Protein AF-A0A2H0DPY9-F1 (afdb_monomer_lite)

Structure (mmCIF, N/CA/C/O backbone):
data_AF-A0A2H0DPY9-F1
#
_entry.id   AF-A0A2H0DPY9-F1
#
loop_
_atom_site.group_PDB
_atom_site.id
_atom_site.type_symbol
_atom_site.label_atom_id
_atom_site.label_alt_id
_atom_site.label_comp_id
_atom_site.label_asym_id
_atom_site.label_entity_id
_atom_site.label_seq_id
_atom_site.pdbx_PDB_ins_code
_atom_site.Cartn_x
_atom_site.Cartn_y
_atom_site.Cartn_z
_atom_site.occupancy
_atom_site.B_iso_or_equiv
_atom_site.auth_seq_id
_atom_site.auth_comp_id
_atom_site.auth_asym_id
_atom_site.auth_atom_id
_atom_site.pdbx_PDB_model_num
ATOM 1 N N . MET A 1 1 ? -14.832 14.430 -6.995 1.00 46.06 1 MET A N 1
ATOM 2 C CA . MET A 1 1 ? -14.095 15.710 -7.062 1.00 46.06 1 MET A CA 1
ATOM 3 C C . MET A 1 1 ? -12.620 15.367 -6.954 1.00 46.06 1 MET A C 1
ATOM 5 O O . MET A 1 1 ? -12.242 14.796 -5.943 1.00 46.06 1 MET A O 1
ATOM 9 N N . ILE A 1 2 ? -11.839 15.572 -8.017 1.00 54.56 2 ILE A N 1
ATOM 10 C CA . ILE A 1 2 ? -10.394 15.293 -8.023 1.00 54.56 2 ILE A CA 1
ATOM 11 C C . ILE A 1 2 ? -9.698 16.573 -7.563 1.00 54.56 2 ILE A C 1
ATOM 13 O O . ILE A 1 2 ? -9.837 17.604 -8.217 1.00 54.56 2 ILE A O 1
ATOM 17 N N . GLU A 1 3 ? -8.996 16.525 -6.434 1.00 57.38 3 GLU A N 1
ATOM 18 C CA . GLU A 1 3 ? -8.166 17.636 -5.962 1.00 57.38 3 GLU A CA 1
ATOM 19 C C . GLU A 1 3 ? -6.737 17.448 -6.476 1.00 57.38 3 GLU A C 1
ATOM 21 O O . GLU A 1 3 ? -6.106 16.425 -6.217 1.00 57.38 3 GLU A O 1
ATOM 26 N N . TYR A 1 4 ? -6.245 18.422 -7.242 1.00 56.50 4 TYR A N 1
ATOM 27 C CA . TYR A 1 4 ? -4.904 18.413 -7.825 1.00 56.50 4 TYR A CA 1
ATOM 28 C C . TYR A 1 4 ? -3.969 19.292 -6.989 1.00 56.50 4 TYR A C 1
ATOM 30 O O . TYR A 1 4 ? -4.273 20.463 -6.764 1.00 56.50 4 TYR A O 1
ATOM 38 N N . ILE A 1 5 ? -2.832 18.750 -6.545 1.00 59.25 5 ILE A N 1
ATOM 39 C CA . ILE A 1 5 ? -1.845 19.483 -5.737 1.00 59.25 5 ILE A CA 1
ATOM 40 C C . ILE A 1 5 ? -0.601 19.792 -6.571 1.00 59.25 5 ILE A C 1
ATOM 42 O O . ILE A 1 5 ? -0.087 18.935 -7.284 1.00 59.25 5 ILE A O 1
ATOM 46 N N . SER A 1 6 ? -0.125 21.036 -6.477 1.00 53.94 6 SER A N 1
ATOM 47 C CA . SER A 1 6 ? 0.934 21.614 -7.312 1.00 53.94 6 SER A CA 1
ATOM 48 C C . SER A 1 6 ? 2.339 21.588 -6.696 1.00 53.94 6 SER A C 1
ATOM 50 O O . SER A 1 6 ? 3.267 22.127 -7.296 1.00 53.94 6 SER A O 1
ATOM 52 N N . GLU A 1 7 ? 2.555 20.968 -5.535 1.00 57.88 7 GLU A N 1
ATOM 53 C CA . GLU A 1 7 ? 3.884 20.868 -4.915 1.00 57.88 7 GLU A CA 1
ATOM 54 C C . GLU A 1 7 ? 4.516 19.498 -5.221 1.00 57.88 7 GLU A C 1
ATOM 56 O O . GLU A 1 7 ? 4.030 18.459 -4.784 1.00 57.88 7 GLU A O 1
ATOM 61 N N . HIS A 1 8 ? 5.585 19.487 -6.027 1.00 65.12 8 HIS A N 1
ATOM 62 C CA . HIS A 1 8 ? 6.060 18.285 -6.738 1.00 65.12 8 HIS A CA 1
ATOM 63 C C . HIS A 1 8 ? 7.216 17.550 -6.032 1.00 65.12 8 HIS A C 1
ATOM 65 O O . HIS A 1 8 ? 7.875 16.705 -6.639 1.00 65.12 8 HIS A O 1
ATOM 71 N N . SER A 1 9 ? 7.514 17.871 -4.768 1.00 78.88 9 SER A N 1
ATOM 72 C CA . SER A 1 9 ? 8.541 17.132 -4.020 1.00 78.88 9 SER A CA 1
ATOM 73 C C . SER A 1 9 ? 7.958 15.845 -3.435 1.00 78.88 9 SER A C 1
ATOM 75 O O . SER A 1 9 ? 6.835 15.844 -2.931 1.00 78.88 9 SER A O 1
ATOM 77 N N . GLN A 1 10 ? 8.734 14.758 -3.441 1.00 77.88 10 GLN A N 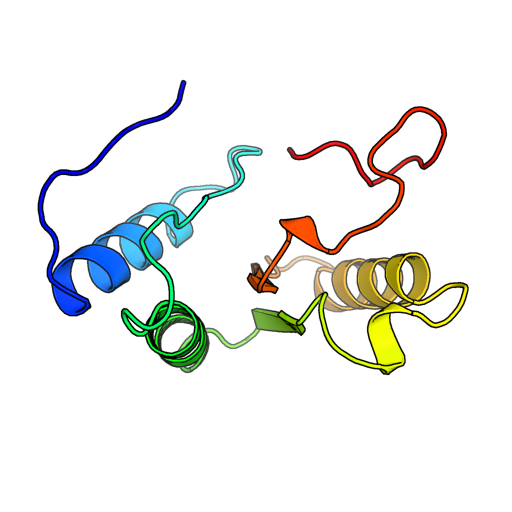1
ATOM 78 C CA . GLN A 1 10 ? 8.318 13.477 -2.851 1.00 77.88 10 GLN A CA 1
ATOM 79 C C . GLN A 1 10 ? 7.863 13.648 -1.391 1.00 77.88 10 GLN A C 1
ATOM 81 O O . GLN A 1 10 ? 6.826 13.126 -1.000 1.00 77.88 10 GLN A O 1
ATOM 86 N N . ASN A 1 11 ? 8.562 14.483 -0.616 1.00 81.94 11 ASN A N 1
ATOM 87 C CA . ASN A 1 11 ? 8.216 14.777 0.777 1.00 81.94 11 ASN A CA 1
ATOM 88 C C . ASN A 1 11 ? 6.905 15.564 0.942 1.00 81.94 11 ASN A C 1
ATOM 90 O O . ASN A 1 11 ? 6.232 15.426 1.964 1.00 81.94 11 ASN A O 1
ATOM 94 N N . ALA A 1 12 ? 6.552 16.438 -0.004 1.00 84.88 12 ALA A N 1
ATOM 95 C CA . ALA A 1 12 ? 5.267 17.137 0.021 1.00 84.88 12 ALA A CA 1
ATOM 96 C C . ALA A 1 12 ? 4.120 16.168 -0.291 1.00 84.88 12 ALA A C 1
ATOM 98 O O . ALA A 1 12 ? 3.144 16.118 0.454 1.00 84.88 12 ALA A O 1
ATOM 99 N N . VAL A 1 13 ? 4.298 15.331 -1.318 1.00 85.44 13 VAL A N 1
ATOM 100 C CA . VAL A 1 13 ? 3.324 14.305 -1.709 1.00 85.44 13 VAL A CA 1
ATOM 101 C C . VAL A 1 13 ? 3.080 13.312 -0.571 1.00 85.44 13 VAL A C 1
ATOM 103 O O . VAL A 1 13 ? 1.930 13.101 -0.194 1.00 85.44 13 VAL A O 1
ATOM 106 N N . SER A 1 14 ? 4.134 12.754 0.036 1.00 86.06 14 SER A N 1
ATOM 107 C CA . SER A 1 14 ? 3.990 11.813 1.157 1.00 86.06 14 SER A CA 1
ATOM 108 C C . SER A 1 14 ? 3.237 12.425 2.338 1.00 86.06 14 SER A C 1
ATOM 110 O O . SER A 1 14 ? 2.380 11.771 2.926 1.00 86.06 14 SER A O 1
ATOM 112 N N . ARG A 1 15 ? 3.525 13.689 2.685 1.00 87.50 15 ARG A N 1
ATOM 113 C CA . ARG A 1 15 ? 2.838 14.381 3.787 1.00 87.50 15 ARG A CA 1
ATOM 114 C C . ARG A 1 15 ? 1.357 14.585 3.507 1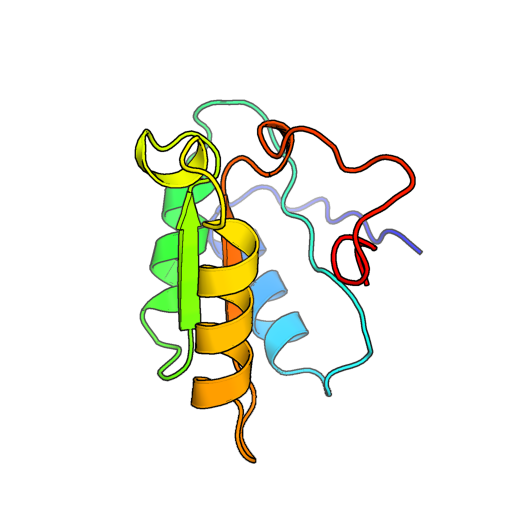.00 87.50 15 ARG A C 1
ATOM 116 O O . ARG A 1 15 ? 0.552 14.384 4.411 1.00 87.50 15 ARG A O 1
ATOM 123 N N . GLU A 1 16 ? 0.998 14.958 2.284 1.00 88.75 16 GLU A N 1
ATOM 124 C CA . GLU A 1 16 ? -0.412 15.086 1.923 1.00 88.75 16 GLU A CA 1
ATOM 125 C C . GLU A 1 16 ? -1.127 13.733 1.978 1.00 88.75 16 GLU A C 1
ATOM 127 O O . GLU A 1 16 ? -2.209 13.640 2.554 1.00 88.75 16 GLU A O 1
ATOM 132 N N . LEU A 1 17 ? -0.531 12.682 1.409 1.00 87.94 17 LEU A N 1
ATOM 133 C CA . LEU A 1 17 ? -1.130 11.347 1.419 1.00 87.94 17 LEU A CA 1
ATOM 134 C C . LEU A 1 17 ? -1.368 10.861 2.857 1.00 87.94 17 LEU A C 1
ATOM 136 O O . LEU A 1 17 ? -2.456 10.383 3.169 1.00 87.94 17 LEU A O 1
ATOM 140 N N . LEU A 1 18 ? -0.396 11.053 3.759 1.00 87.06 18 LEU A N 1
ATOM 141 C CA . LEU A 1 18 ? -0.552 10.731 5.183 1.00 87.06 18 LEU A CA 1
ATOM 142 C C . LEU A 1 18 ? -1.665 11.546 5.843 1.00 87.06 18 LEU A C 1
ATOM 144 O O . LEU A 1 18 ? -2.479 10.993 6.578 1.00 87.06 18 LEU A O 1
ATOM 148 N N . LYS A 1 19 ? -1.722 12.852 5.565 1.00 88.38 19 LYS A N 1
ATOM 149 C CA . LYS A 1 19 ? -2.777 13.727 6.082 1.00 88.38 19 LYS A CA 1
ATOM 150 C C . LYS A 1 19 ? -4.161 13.227 5.660 1.00 88.38 19 LYS A C 1
ATOM 152 O O . LYS A 1 19 ? -5.040 13.132 6.507 1.00 88.38 19 LYS A O 1
ATOM 157 N N . ARG A 1 20 ? -4.336 12.862 4.387 1.00 87.19 20 ARG A N 1
ATOM 158 C CA . ARG A 1 20 ? -5.603 12.332 3.859 1.00 87.19 20 ARG A CA 1
ATOM 159 C C . ARG A 1 20 ? -5.940 10.945 4.400 1.00 87.19 20 ARG A C 1
ATOM 161 O O . ARG A 1 20 ? -7.106 10.655 4.622 1.00 87.19 20 ARG A O 1
ATOM 168 N N . LEU A 1 21 ? -4.943 10.086 4.623 1.00 85.31 21 LEU A N 1
ATOM 169 C CA . LEU A 1 21 ? -5.150 8.771 5.244 1.00 85.31 21 LEU A CA 1
ATOM 170 C C . LEU A 1 21 ? -5.589 8.862 6.712 1.00 85.31 21 LEU A C 1
ATOM 172 O O . LEU A 1 21 ? -6.224 7.936 7.205 1.00 85.31 21 LEU A O 1
ATOM 176 N N . ALA A 1 22 ? -5.262 9.958 7.403 1.00 84.81 22 ALA A N 1
ATOM 177 C CA . ALA A 1 22 ? -5.703 10.213 8.773 1.00 84.81 22 ALA A CA 1
ATOM 178 C C . ALA A 1 22 ? -7.143 10.757 8.863 1.00 84.81 22 ALA A C 1
ATOM 180 O O . ALA A 1 22 ? -7.703 10.837 9.959 1.00 84.81 22 ALA A O 1
ATOM 181 N N . GLU A 1 23 ? -7.749 11.151 7.741 1.00 85.69 23 GLU A N 1
ATOM 182 C CA . GLU A 1 23 ? -9.156 11.546 7.705 1.00 85.69 23 GLU A CA 1
ATOM 183 C C . GLU A 1 23 ? -10.062 10.311 7.882 1.00 85.69 23 GLU A C 1
ATOM 185 O O . GLU A 1 23 ? -9.685 9.205 7.486 1.00 85.69 23 GLU A O 1
ATOM 190 N N . PRO A 1 24 ? -11.276 10.463 8.448 1.00 79.12 24 PRO A N 1
ATOM 191 C CA . PRO A 1 24 ? -12.224 9.359 8.543 1.00 79.12 24 PRO A CA 1
ATOM 192 C C . PRO A 1 24 ? -12.451 8.693 7.175 1.00 79.12 24 PRO A C 1
ATOM 194 O O . PRO A 1 24 ? -12.575 9.418 6.179 1.00 79.12 24 PRO A O 1
ATOM 197 N N . PRO A 1 25 ? -12.560 7.348 7.105 1.00 71.12 25 PRO A N 1
ATOM 198 C CA . PRO A 1 25 ? -12.783 6.637 5.851 1.00 71.12 25 PRO A CA 1
ATOM 199 C C . PRO A 1 25 ? -14.035 7.169 5.147 1.00 71.12 25 PRO A C 1
ATOM 201 O O . PRO A 1 25 ? -15.165 6.891 5.539 1.00 71.12 25 PRO A O 1
ATOM 204 N N . SER A 1 26 ? -13.831 7.981 4.114 1.00 67.31 26 SER A N 1
ATOM 205 C CA . SER A 1 26 ? -14.897 8.746 3.457 1.00 67.31 26 SER A CA 1
ATOM 206 C C . SER A 1 26 ? -15.380 8.099 2.156 1.00 67.31 26 SER A C 1
ATOM 208 O O . SER A 1 26 ? -16.087 8.740 1.380 1.00 67.31 26 SER A O 1
ATOM 210 N N . GLY A 1 27 ? -14.996 6.837 1.916 1.00 70.00 27 GLY A N 1
ATOM 211 C CA . GLY A 1 27 ? -15.252 6.128 0.658 1.00 70.00 27 GLY A CA 1
ATOM 212 C C . GLY A 1 27 ? -14.550 6.783 -0.534 1.00 70.00 27 GLY A C 1
ATOM 213 O O . GLY A 1 27 ? -15.159 6.912 -1.591 1.00 70.00 27 GLY A O 1
ATOM 214 N N . ARG A 1 28 ? -13.331 7.302 -0.319 1.00 74.88 28 ARG A N 1
ATOM 215 C CA . ARG A 1 28 ? -12.512 7.961 -1.343 1.00 74.88 28 ARG A CA 1
ATOM 216 C C . ARG A 1 28 ? -11.226 7.172 -1.585 1.00 74.88 28 ARG A C 1
ATOM 218 O O . ARG A 1 28 ? -10.417 7.043 -0.665 1.00 74.88 28 ARG A O 1
ATOM 225 N N . VAL A 1 29 ? -10.972 6.776 -2.831 1.00 83.69 29 VAL A N 1
ATOM 226 C CA . VAL A 1 29 ? -9.634 6.383 -3.297 1.00 83.69 29 VAL A CA 1
ATOM 227 C C . VAL A 1 29 ? -8.739 7.614 -3.433 1.00 83.69 29 VAL A C 1
ATOM 229 O O . VAL A 1 29 ? -9.120 8.628 -4.024 1.00 83.69 29 VAL A O 1
ATOM 232 N N . GLN A 1 30 ? -7.505 7.502 -2.946 1.00 86.19 30 GLN A N 1
ATOM 233 C CA . GLN A 1 30 ? -6.435 8.444 -3.262 1.00 86.19 30 GLN A CA 1
ATOM 234 C C . GLN A 1 30 ? -5.632 7.928 -4.455 1.00 86.19 30 GLN A C 1
ATOM 236 O O . GLN A 1 30 ? -5.188 6.783 -4.457 1.00 86.19 30 GLN A O 1
ATOM 241 N N . LEU A 1 31 ? -5.432 8.777 -5.463 1.00 87.81 31 LEU A N 1
ATOM 242 C CA . LEU A 1 31 ? -4.717 8.417 -6.683 1.00 87.81 31 LEU A CA 1
ATOM 243 C C . LEU A 1 31 ? -3.453 9.265 -6.824 1.00 87.81 31 LEU A C 1
ATOM 245 O O . LEU A 1 31 ? -3.530 10.488 -6.941 1.00 87.81 31 LEU A O 1
ATOM 249 N N . LEU A 1 32 ? -2.293 8.609 -6.849 1.00 87.81 32 LEU A N 1
ATOM 250 C CA . LEU A 1 32 ? -1.011 9.253 -7.114 1.00 87.81 32 LEU A CA 1
ATOM 251 C C . LEU A 1 32 ? -0.664 9.135 -8.603 1.00 87.81 32 LEU A C 1
ATOM 253 O O . LEU A 1 32 ? -0.272 8.072 -9.081 1.00 87.81 32 LEU A O 1
ATOM 257 N N . LEU A 1 33 ? -0.782 10.243 -9.333 1.00 85.19 33 LEU A N 1
ATOM 258 C CA . LEU A 1 33 ? -0.432 10.328 -10.752 1.00 85.19 33 LEU A CA 1
ATOM 259 C C . LEU A 1 33 ? 0.895 11.061 -10.947 1.00 85.19 33 LEU A C 1
ATOM 261 O O . LEU A 1 33 ? 1.201 12.023 -10.249 1.00 85.19 33 LEU A O 1
ATOM 265 N N . GLY A 1 34 ? 1.677 10.628 -11.932 1.00 83.62 34 GLY A N 1
ATOM 266 C CA . GLY A 1 34 ? 2.907 11.313 -12.318 1.00 83.62 34 GLY A CA 1
ATOM 267 C C . GLY A 1 34 ? 3.706 10.550 -13.376 1.00 83.62 34 GLY A C 1
ATOM 268 O O . GLY A 1 34 ? 3.418 9.372 -13.623 1.00 83.62 34 GLY A O 1
ATOM 269 N N . PRO A 1 35 ? 4.727 11.183 -13.986 1.00 81.25 35 PRO A N 1
ATOM 270 C CA . PRO A 1 35 ? 5.549 10.570 -15.030 1.00 81.25 35 PRO A CA 1
ATOM 271 C C . PRO A 1 35 ? 6.168 9.231 -14.600 1.00 81.25 35 PRO A C 1
ATOM 273 O O . PRO A 1 35 ? 6.275 8.919 -13.406 1.00 81.25 35 PRO A O 1
ATOM 276 N N . ARG A 1 36 ? 6.583 8.397 -15.562 1.00 75.31 36 ARG A N 1
ATOM 277 C CA . ARG A 1 36 ? 7.332 7.171 -15.232 1.00 75.31 36 ARG A CA 1
ATOM 278 C C . ARG A 1 36 ? 8.668 7.546 -14.575 1.00 75.31 36 ARG A C 1
ATOM 280 O O . ARG A 1 36 ? 9.222 8.599 -14.863 1.00 75.31 36 ARG A O 1
ATOM 287 N N . GLN A 1 37 ? 9.156 6.684 -13.679 1.00 77.19 37 GLN A N 1
ATOM 288 C CA . GLN A 1 37 ? 10.483 6.792 -13.044 1.00 77.19 37 GLN A CA 1
ATOM 289 C C . GLN A 1 37 ? 10.717 8.008 -12.119 1.00 77.19 37 GLN A C 1
ATOM 291 O O . GLN A 1 37 ? 11.856 8.330 -11.805 1.00 77.19 37 GLN A O 1
ATOM 296 N N . VAL A 1 38 ? 9.660 8.643 -11.597 1.00 82.00 38 VAL A N 1
ATOM 297 C CA . VAL A 1 38 ? 9.778 9.750 -10.613 1.00 82.00 38 VAL A CA 1
ATOM 298 C C . VAL A 1 38 ? 9.814 9.294 -9.143 1.00 82.00 38 VAL A C 1
ATOM 300 O O . VAL A 1 38 ? 9.783 10.119 -8.233 1.00 82.00 38 VAL A O 1
ATOM 303 N N . GLY A 1 39 ? 9.856 7.978 -8.896 1.00 84.25 39 GLY A N 1
ATOM 304 C CA . GLY A 1 39 ? 9.883 7.403 -7.543 1.00 84.25 39 GLY A CA 1
ATOM 305 C C . GLY A 1 39 ? 8.513 7.260 -6.867 1.00 84.25 39 GLY A C 1
ATOM 306 O O . GLY A 1 39 ? 8.442 7.279 -5.643 1.00 84.25 39 GLY A O 1
ATOM 307 N N . LYS A 1 40 ? 7.419 7.110 -7.632 1.00 89.44 40 LYS A N 1
ATOM 308 C CA . LYS A 1 40 ? 6.060 6.907 -7.078 1.00 89.44 40 LYS A CA 1
ATOM 309 C C . LYS A 1 40 ? 5.990 5.675 -6.172 1.00 89.44 40 LYS A C 1
ATOM 311 O O . LYS A 1 40 ? 5.578 5.797 -5.026 1.00 89.44 40 LYS A O 1
ATOM 316 N N . THR A 1 41 ? 6.482 4.533 -6.651 1.00 90.25 41 THR A N 1
ATOM 317 C CA . THR A 1 41 ? 6.587 3.295 -5.865 1.00 90.25 41 THR A CA 1
ATOM 318 C C . THR A 1 41 ? 7.386 3.518 -4.582 1.00 90.25 41 THR A C 1
ATOM 320 O O . THR A 1 41 ? 6.964 3.101 -3.514 1.00 90.25 41 THR A O 1
ATOM 323 N N . THR A 1 42 ? 8.500 4.256 -4.645 1.00 90.75 42 THR A N 1
ATOM 324 C CA . THR A 1 42 ? 9.313 4.587 -3.462 1.00 90.75 42 THR A CA 1
ATOM 325 C C . THR A 1 42 ? 8.536 5.411 -2.437 1.00 90.75 42 THR A C 1
ATOM 327 O O . THR A 1 42 ? 8.596 5.114 -1.247 1.00 90.75 42 THR A O 1
ATOM 330 N N . VAL A 1 43 ? 7.774 6.410 -2.888 1.00 89.19 43 VAL A N 1
ATOM 331 C CA . VAL A 1 43 ? 6.887 7.204 -2.026 1.00 89.19 43 VAL A CA 1
ATOM 332 C C . VAL A 1 43 ? 5.821 6.322 -1.375 1.00 89.19 43 VAL A C 1
ATOM 334 O O . VAL A 1 43 ? 5.627 6.408 -0.166 1.00 89.19 43 VAL A O 1
ATOM 337 N N . LEU A 1 44 ? 5.168 5.453 -2.151 1.00 91.31 44 LEU A N 1
ATOM 338 C CA . LEU A 1 44 ? 4.135 4.545 -1.652 1.00 91.31 44 LEU A CA 1
ATOM 339 C C . LEU A 1 44 ? 4.685 3.553 -0.617 1.00 91.31 44 LEU A C 1
ATOM 341 O O . LEU A 1 44 ? 4.083 3.382 0.438 1.00 91.31 44 LEU A O 1
ATOM 345 N N . LEU A 1 45 ? 5.846 2.948 -0.873 1.00 91.38 45 LEU A N 1
ATOM 346 C CA . LEU A 1 45 ? 6.484 2.023 0.068 1.00 91.38 45 LEU A CA 1
ATOM 347 C C . LEU A 1 45 ? 6.920 2.731 1.358 1.00 91.38 45 LEU A C 1
ATOM 349 O O . LEU A 1 45 ? 6.679 2.217 2.446 1.00 91.38 45 LEU A O 1
ATOM 353 N N . GLY A 1 46 ? 7.502 3.931 1.257 1.00 90.62 46 GLY A N 1
ATOM 354 C CA . GLY A 1 46 ? 7.890 4.715 2.434 1.00 90.62 46 GLY A CA 1
ATOM 355 C C . GLY A 1 46 ? 6.695 5.191 3.266 1.00 90.62 46 GLY A C 1
ATOM 356 O O . GLY A 1 46 ? 6.779 5.266 4.486 1.00 90.62 46 GLY A O 1
ATOM 357 N N . LEU A 1 47 ? 5.565 5.478 2.617 1.00 89.31 47 LEU A N 1
ATOM 358 C CA . LEU A 1 47 ? 4.306 5.820 3.280 1.00 89.31 47 LEU A CA 1
ATOM 359 C C . LEU A 1 47 ? 3.731 4.642 4.078 1.00 89.31 47 LEU A C 1
ATOM 361 O O . LEU A 1 47 ? 3.113 4.854 5.116 1.00 89.31 47 LEU A O 1
ATOM 365 N N . MET A 1 48 ? 3.924 3.417 3.590 1.00 90.75 48 MET A N 1
ATOM 366 C CA . MET A 1 48 ? 3.417 2.206 4.231 1.00 90.75 48 MET A CA 1
ATOM 367 C C . MET A 1 48 ? 4.217 1.772 5.456 1.00 90.75 48 MET A C 1
ATOM 369 O O . MET A 1 48 ? 3.635 1.168 6.349 1.00 90.75 48 MET A O 1
ATOM 373 N N . ASP A 1 49 ? 5.515 2.066 5.505 1.00 89.38 49 ASP A N 1
ATOM 374 C CA . ASP A 1 49 ? 6.416 1.640 6.584 1.00 89.38 49 ASP A CA 1
ATOM 375 C C . ASP A 1 49 ? 5.893 1.953 8.009 1.00 89.38 49 ASP A C 1
ATOM 377 O O . ASP A 1 49 ? 5.857 1.049 8.844 1.00 89.38 49 ASP A O 1
ATOM 381 N N . PRO A 1 50 ? 5.377 3.165 8.311 1.00 88.62 50 PRO A N 1
ATOM 382 C CA . PRO A 1 50 ? 4.806 3.459 9.627 1.00 88.62 50 PRO A CA 1
ATOM 383 C C . PRO A 1 50 ? 3.370 2.941 9.834 1.00 88.62 50 PRO A C 1
ATOM 385 O O . PRO A 1 50 ? 2.807 3.155 10.908 1.00 88.62 50 PRO A O 1
ATOM 388 N N . ILE A 1 51 ? 2.738 2.321 8.831 1.00 88.31 51 ILE A N 1
ATOM 389 C CA . ILE A 1 51 ? 1.321 1.938 8.862 1.00 88.31 51 ILE A CA 1
ATOM 390 C C . ILE A 1 51 ? 1.200 0.433 9.153 1.00 88.31 51 ILE A C 1
ATOM 392 O O . ILE A 1 51 ? 1.415 -0.390 8.262 1.00 88.31 51 ILE A O 1
ATOM 396 N N . PRO A 1 52 ? 0.782 0.037 10.370 1.00 85.38 52 PRO A N 1
ATOM 397 C CA . PRO A 1 52 ? 0.812 -1.364 10.792 1.00 85.38 52 PRO A CA 1
ATOM 398 C C . PRO A 1 52 ? -0.151 -2.271 10.012 1.00 85.38 52 PRO A C 1
ATOM 400 O O . PRO A 1 52 ? 0.125 -3.459 9.857 1.00 85.38 52 PRO A O 1
ATOM 403 N N . ASN A 1 53 ? -1.261 -1.732 9.494 1.00 90.44 53 ASN A N 1
ATOM 404 C CA . ASN A 1 53 ? -2.260 -2.494 8.738 1.00 90.44 53 ASN A CA 1
ATOM 405 C C . ASN A 1 53 ? -2.318 -2.069 7.260 1.00 90.44 53 ASN A C 1
ATOM 407 O O . ASN A 1 53 ? -3.383 -1.772 6.717 1.00 90.44 53 ASN A O 1
ATOM 411 N N . ALA A 1 54 ? -1.151 -1.994 6.614 1.00 91.88 54 ALA A N 1
ATOM 412 C CA . ALA A 1 54 ? -1.038 -1.704 5.189 1.00 91.88 54 ALA A CA 1
ATOM 413 C C . ALA A 1 54 ? -0.741 -2.964 4.355 1.00 91.88 54 ALA A C 1
ATOM 415 O O . ALA A 1 54 ? 0.040 -3.833 4.746 1.00 91.88 54 ALA A O 1
ATOM 416 N N . ILE A 1 55 ? -1.357 -3.056 3.176 1.00 93.06 55 ILE A N 1
ATOM 417 C CA . ILE A 1 55 ? -1.177 -4.139 2.206 1.00 93.06 55 ILE A CA 1
ATOM 418 C C . ILE A 1 55 ? -0.729 -3.531 0.879 1.00 93.06 55 ILE A C 1
ATOM 420 O O . ILE A 1 55 ? -1.434 -2.705 0.306 1.00 93.06 55 ILE A O 1
ATOM 424 N N . TYR A 1 56 ? 0.417 -3.982 0.371 1.00 93.88 56 TYR A N 1
ATOM 425 C CA . TYR A 1 56 ? 0.931 -3.594 -0.940 1.00 93.88 56 TYR A CA 1
ATOM 426 C C . TYR A 1 56 ? 0.570 -4.651 -1.979 1.00 93.88 56 TYR A C 1
ATOM 428 O O . TYR A 1 56 ? 0.695 -5.857 -1.724 1.00 93.88 56 TYR A O 1
ATOM 436 N N . ARG A 1 57 ? 0.165 -4.206 -3.166 1.00 93.94 57 ARG A N 1
ATOM 437 C CA . ARG A 1 57 ? -0.008 -5.045 -4.349 1.00 93.94 57 ARG A CA 1
ATOM 438 C C . ARG A 1 57 ? 0.519 -4.326 -5.580 1.00 93.94 57 ARG A C 1
ATOM 440 O O . ARG A 1 57 ? 0.024 -3.259 -5.921 1.00 93.94 57 ARG A O 1
ATOM 447 N N . ALA A 1 58 ? 1.471 -4.949 -6.265 1.00 92.81 58 ALA A N 1
ATOM 448 C CA . ALA A 1 58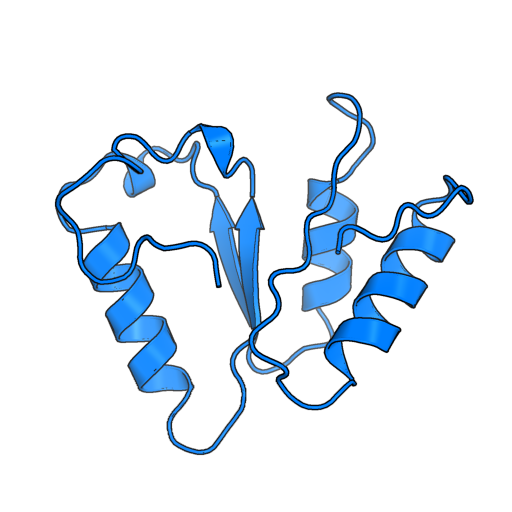 ? 1.883 -4.550 -7.604 1.00 92.81 58 ALA A CA 1
ATOM 449 C C . ALA A 1 58 ? 0.990 -5.267 -8.626 1.00 92.81 58 ALA A C 1
ATOM 451 O O . ALA A 1 58 ? 0.908 -6.495 -8.599 1.00 92.81 58 ALA A O 1
ATOM 452 N N . MET A 1 59 ? 0.286 -4.522 -9.482 1.00 90.62 59 MET A N 1
ATOM 453 C CA . MET A 1 59 ? -0.599 -5.123 -10.494 1.00 90.62 59 MET A CA 1
ATOM 454 C C . MET A 1 59 ? 0.157 -5.643 -11.723 1.00 90.62 59 MET A C 1
ATOM 456 O O . MET A 1 59 ? -0.404 -6.400 -12.506 1.00 90.62 59 MET A O 1
ATOM 460 N N . ASP A 1 60 ? 1.410 -5.235 -11.914 1.00 89.38 60 ASP A N 1
ATOM 461 C CA . ASP A 1 60 ? 2.273 -5.677 -13.013 1.00 89.38 60 ASP A CA 1
ATOM 462 C C . ASP A 1 60 ? 3.087 -6.937 -12.666 1.00 89.38 60 ASP A C 1
ATOM 464 O O . ASP A 1 60 ? 3.927 -7.378 -13.454 1.00 89.38 60 ASP A O 1
ATOM 468 N N . SER A 1 61 ? 2.847 -7.530 -11.492 1.00 89.88 61 SER A N 1
ATOM 469 C CA . SER A 1 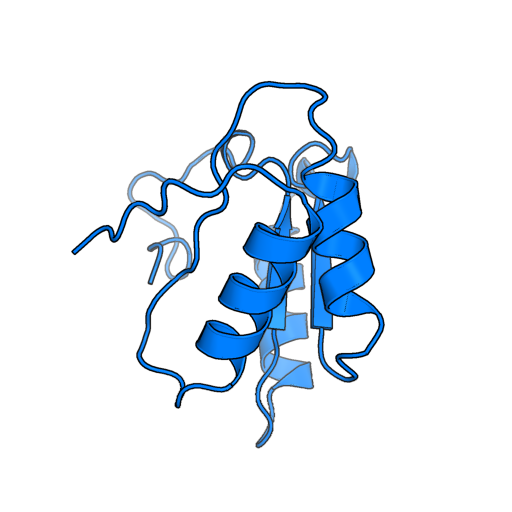61 ? 3.566 -8.717 -11.041 1.00 89.88 61 SER A CA 1
ATOM 470 C C . SER A 1 61 ? 3.078 -9.994 -11.751 1.00 89.88 61 SER A C 1
ATOM 472 O O . SER A 1 61 ? 1.910 -10.086 -12.141 1.00 89.88 61 SER A O 1
ATOM 474 N N . PRO A 1 62 ? 3.924 -11.034 -11.891 1.00 87.69 62 PRO A N 1
ATOM 475 C CA . PRO A 1 62 ? 3.501 -12.322 -12.449 1.00 87.69 62 PRO A CA 1
ATOM 476 C C . PRO A 1 62 ? 2.333 -12.965 -11.686 1.00 87.69 62 PRO A C 1
ATOM 478 O O . PRO A 1 62 ? 1.488 -13.630 -12.282 1.00 87.69 62 PRO A O 1
ATOM 481 N N . GLU A 1 63 ? 2.262 -12.759 -10.369 1.00 88.06 63 GLU A N 1
ATOM 482 C CA . GLU A 1 63 ? 1.185 -13.263 -9.515 1.00 88.06 63 GLU A CA 1
ATOM 483 C C . GLU A 1 63 ? -0.155 -12.603 -9.840 1.00 88.06 63 GLU A C 1
ATOM 485 O O . GLU A 1 63 ? -1.186 -13.270 -9.765 1.00 88.06 63 GLU A O 1
ATOM 490 N N . ALA A 1 64 ? -0.147 -11.324 -10.231 1.00 87.44 64 ALA A N 1
ATOM 491 C CA . ALA A 1 64 ? -1.353 -10.588 -10.596 1.00 87.44 64 ALA A CA 1
ATOM 492 C C . ALA A 1 64 ? -2.051 -11.163 -11.842 1.00 87.44 64 ALA A C 1
ATOM 494 O O . ALA A 1 64 ? -3.265 -11.022 -11.991 1.00 87.44 64 ALA A O 1
ATOM 495 N N . ALA A 1 65 ? -1.317 -11.886 -12.695 1.00 85.88 65 ALA A N 1
ATOM 496 C CA . ALA A 1 65 ? -1.871 -12.588 -13.851 1.00 85.88 65 ALA A CA 1
ATOM 497 C C . ALA A 1 65 ? -2.586 -13.909 -13.491 1.00 85.88 65 ALA A C 1
ATOM 499 O O . ALA A 1 65 ? -3.248 -14.509 -14.343 1.00 85.88 65 ALA A O 1
ATOM 500 N N . LEU A 1 66 ? -2.461 -14.395 -12.249 1.00 88.00 66 LEU A N 1
ATOM 501 C CA . LEU A 1 66 ? -3.083 -15.646 -11.821 1.00 88.00 66 LEU A CA 1
ATOM 502 C C . LEU A 1 66 ? -4.591 -15.476 -11.598 1.00 88.00 66 LEU A C 1
ATOM 504 O O . LEU A 1 66 ? -5.071 -14.510 -11.001 1.00 88.00 66 LEU A O 1
ATOM 508 N N . ALA A 1 67 ? -5.363 -16.476 -12.026 1.00 86.00 67 ALA A N 1
ATOM 509 C CA . ALA A 1 67 ? -6.798 -16.512 -11.770 1.00 86.00 67 ALA A CA 1
ATOM 510 C C . ALA A 1 67 ? -7.090 -16.502 -10.258 1.00 86.00 67 ALA A C 1
ATOM 512 O O . ALA A 1 67 ? -6.473 -17.237 -9.488 1.00 86.00 67 ALA A O 1
ATOM 513 N N . GLY A 1 68 ? -8.060 -15.690 -9.834 1.00 86.75 68 GLY A N 1
ATOM 514 C CA . GLY A 1 68 ? -8.452 -15.589 -8.427 1.00 86.75 68 GLY A CA 1
ATOM 515 C C . GLY A 1 68 ? -7.559 -14.682 -7.573 1.00 86.75 68 GLY A C 1
ATOM 516 O O . GLY A 1 68 ? -7.817 -14.545 -6.377 1.00 86.75 68 GLY A O 1
ATOM 517 N N . TRP A 1 69 ? -6.513 -14.073 -8.144 1.00 89.69 69 TRP A N 1
ATOM 518 C CA . TRP A 1 69 ? -5.578 -13.224 -7.401 1.00 89.69 69 TRP A CA 1
ATOM 519 C C . TRP A 1 69 ? -6.257 -12.003 -6.763 1.00 89.69 69 TRP A C 1
ATOM 521 O O . TRP A 1 69 ? -5.992 -11.666 -5.604 1.00 89.69 69 TRP A O 1
ATOM 531 N N . TRP A 1 70 ? -7.185 -11.371 -7.487 1.00 89.00 70 TRP A N 1
ATOM 532 C CA . TRP A 1 70 ? -7.937 -10.224 -6.978 1.00 89.00 70 TRP A CA 1
ATOM 533 C C . TRP A 1 70 ? -8.860 -10.631 -5.826 1.00 89.00 70 TRP A C 1
ATOM 535 O O . TRP A 1 70 ? -8.865 -10.013 -4.763 1.00 89.00 70 TRP A O 1
ATOM 545 N N . GLU A 1 71 ? -9.588 -11.734 -5.993 1.00 90.62 71 GLU A N 1
ATOM 546 C CA . GLU A 1 71 ? -10.476 -12.295 -4.980 1.00 90.62 71 GLU A CA 1
ATOM 547 C C . GLU A 1 71 ? -9.702 -12.751 -3.735 1.00 90.62 71 GLU A C 1
ATOM 549 O O . GLU A 1 71 ? -10.188 -12.616 -2.612 1.00 90.62 71 GLU A O 1
ATOM 554 N N . ALA A 1 72 ? -8.492 -13.289 -3.904 1.00 91.12 72 ALA A N 1
ATOM 555 C CA . ALA A 1 72 ? -7.613 -13.645 -2.796 1.00 91.12 72 ALA A CA 1
ATOM 556 C C . ALA A 1 72 ? -7.124 -12.397 -2.049 1.00 91.12 72 ALA A C 1
ATOM 558 O O . ALA A 1 72 ? -7.203 -12.357 -0.821 1.00 91.12 72 ALA A O 1
ATOM 559 N N . THR A 1 73 ? -6.711 -11.361 -2.783 1.00 91.50 73 THR A N 1
ATOM 560 C CA . THR A 1 73 ? -6.331 -10.063 -2.211 1.00 91.50 73 THR A CA 1
ATOM 561 C C . THR A 1 73 ? -7.475 -9.473 -1.394 1.00 91.50 73 THR A C 1
ATOM 563 O O . THR A 1 73 ? -7.273 -9.097 -0.244 1.00 91.50 73 THR A O 1
ATOM 566 N N . TRP A 1 74 ? -8.697 -9.455 -1.928 1.00 90.69 74 TRP A N 1
ATOM 567 C CA . TRP A 1 74 ? -9.835 -8.871 -1.218 1.00 90.69 74 TRP A CA 1
ATOM 568 C C . TRP A 1 74 ? -10.268 -9.676 0.008 1.00 90.69 74 TRP A C 1
ATOM 570 O O . TRP A 1 74 ? -10.662 -9.112 1.032 1.00 90.69 74 TRP A O 1
ATOM 580 N N . ARG A 1 75 ? -10.135 -11.002 -0.054 1.00 92.44 75 ARG A N 1
ATOM 581 C CA . ARG A 1 75 ? -10.337 -11.879 1.104 1.00 92.44 75 ARG A CA 1
ATOM 582 C C . ARG A 1 75 ? -9.333 -11.584 2.213 1.00 92.44 75 ARG A C 1
ATOM 584 O O . ARG A 1 75 ? -9.726 -11.544 3.373 1.00 92.44 75 ARG A O 1
ATOM 591 N N . GLU A 1 76 ? -8.071 -11.342 1.866 1.00 93.12 76 GLU A N 1
ATOM 592 C CA . GLU A 1 76 ? -7.050 -10.944 2.834 1.00 93.12 76 GLU A CA 1
ATOM 593 C C . GLU A 1 76 ? -7.357 -9.574 3.444 1.00 93.12 76 GLU A C 1
ATOM 595 O O . GLU A 1 76 ? -7.356 -9.452 4.665 1.00 93.12 76 GLU A O 1
ATOM 600 N N . VAL A 1 77 ? -7.691 -8.573 2.623 1.00 92.44 77 VAL A N 1
ATOM 601 C CA . VAL A 1 77 ? -8.087 -7.233 3.094 1.00 92.44 77 VAL A CA 1
ATOM 602 C C . VAL A 1 77 ? -9.245 -7.335 4.082 1.00 92.44 77 VAL A C 1
ATOM 604 O O . VAL A 1 77 ? -9.168 -6.797 5.180 1.00 92.44 77 VAL A O 1
ATOM 607 N N . THR A 1 78 ? -10.294 -8.079 3.729 1.00 91.31 78 THR A N 1
ATOM 608 C CA . THR A 1 78 ? -11.483 -8.245 4.578 1.00 91.31 78 THR A CA 1
ATOM 609 C C . THR A 1 78 ? -11.144 -8.964 5.885 1.00 91.31 78 THR A C 1
ATOM 611 O O . THR A 1 78 ? -11.649 -8.602 6.945 1.00 91.31 78 THR A O 1
ATOM 614 N N . HIS A 1 79 ? -10.263 -9.966 5.822 1.00 91.12 79 HIS A N 1
ATOM 615 C CA . HIS A 1 79 ? -9.800 -10.694 6.998 1.00 91.12 79 HIS A CA 1
ATOM 616 C C . HIS A 1 79 ? -8.970 -9.813 7.941 1.00 91.12 79 HIS A C 1
ATOM 618 O O . HIS A 1 79 ? -9.167 -9.881 9.151 1.00 91.12 79 HIS A O 1
ATOM 624 N N . ARG A 1 80 ? -8.080 -8.967 7.401 1.00 90.06 80 ARG A N 1
ATOM 625 C CA . ARG A 1 80 ? -7.262 -8.032 8.191 1.00 90.06 80 ARG A CA 1
ATOM 626 C C . ARG A 1 80 ? -8.034 -6.823 8.701 1.00 90.06 80 ARG A C 1
ATOM 628 O O . ARG A 1 80 ? -7.628 -6.242 9.701 1.00 90.06 80 ARG A O 1
ATOM 635 N N . ALA A 1 81 ? -9.098 -6.431 8.003 1.00 88.69 81 ALA A N 1
ATOM 636 C CA . ALA A 1 81 ? -9.928 -5.313 8.411 1.00 88.69 81 ALA A CA 1
ATOM 637 C C . ALA A 1 81 ? -10.589 -5.639 9.740 1.00 88.69 81 ALA A C 1
ATOM 639 O O . ALA A 1 81 ? -10.318 -4.953 10.710 1.00 88.69 81 ALA A O 1
ATOM 640 N N . GLY A 1 82 ? -11.369 -6.719 9.850 1.00 84.25 82 GLY A N 1
ATOM 641 C CA . GLY A 1 82 ? -12.066 -7.014 11.106 1.00 84.25 82 GLY A CA 1
ATOM 642 C C . GLY A 1 82 ? -12.810 -5.771 11.630 1.00 84.25 82 GLY A C 1
ATOM 643 O O . GLY A 1 82 ? -13.777 -5.336 11.009 1.00 84.25 82 GLY A O 1
ATOM 644 N N . SER A 1 83 ? -12.335 -5.189 12.741 1.00 76.81 83 SER A N 1
ATOM 645 C CA . SER A 1 83 ? -12.793 -3.899 13.298 1.00 76.81 83 SER A CA 1
ATOM 646 C C . SER A 1 83 ? -11.836 -2.711 13.086 1.00 76.81 83 SER A C 1
ATOM 648 O O . SER A 1 83 ? -12.124 -1.604 13.535 1.00 76.81 83 SER A O 1
ATOM 650 N N . GLU A 1 84 ? -10.687 -2.928 12.458 1.00 85.44 84 GLU A N 1
ATOM 651 C CA . GLU A 1 84 ? -9.652 -1.938 12.168 1.00 85.44 84 GLU A CA 1
ATOM 652 C C . GLU A 1 84 ? -9.666 -1.494 10.696 1.00 85.44 84 GLU A C 1
ATOM 654 O O . GLU A 1 84 ? -10.255 -2.120 9.814 1.00 85.44 84 GLU A O 1
ATOM 659 N N . THR A 1 85 ? -9.001 -0.373 10.415 1.00 85.81 85 THR A N 1
ATOM 660 C CA . THR A 1 85 ? -8.844 0.132 9.045 1.00 85.81 85 THR A CA 1
ATOM 661 C C . THR A 1 85 ? -7.626 -0.510 8.387 1.00 85.81 85 THR A C 1
ATOM 663 O O . THR A 1 85 ? -6.531 -0.466 8.942 1.00 85.81 85 THR A O 1
ATOM 666 N N . VAL A 1 86 ? -7.811 -1.063 7.186 1.00 90.44 86 VAL A N 1
ATOM 667 C CA . VAL A 1 86 ? -6.725 -1.569 6.332 1.00 90.44 86 VAL A CA 1
ATOM 668 C C . VAL A 1 86 ? -6.453 -0.561 5.230 1.00 90.44 86 VAL A C 1
ATOM 670 O O . VAL A 1 86 ? -7.377 -0.123 4.543 1.00 90.44 86 VAL A O 1
ATOM 673 N N . ILE A 1 87 ? -5.183 -0.234 5.020 1.00 90.44 87 ILE A N 1
ATOM 674 C CA . ILE A 1 87 ? -4.752 0.603 3.901 1.00 90.44 87 ILE A CA 1
ATOM 675 C C . ILE A 1 87 ? -4.259 -0.306 2.784 1.00 90.44 87 ILE A C 1
ATOM 677 O O . ILE A 1 87 ? -3.307 -1.061 2.955 1.00 90.44 87 ILE A O 1
ATOM 681 N N . VAL A 1 88 ? -4.911 -0.241 1.627 1.00 92.50 88 VAL A N 1
ATOM 682 C CA . VAL A 1 88 ? -4.524 -1.023 0.450 1.00 92.50 88 VAL A CA 1
ATOM 683 C C . VAL A 1 88 ? -3.846 -0.104 -0.549 1.00 92.50 88 VAL A C 1
ATOM 685 O O . VAL A 1 88 ? -4.444 0.855 -1.031 1.00 92.50 88 VAL A O 1
ATOM 688 N N . VAL A 1 89 ? -2.595 -0.412 -0.865 1.00 93.19 89 VAL A N 1
ATOM 689 C CA . VAL A 1 89 ? -1.804 0.292 -1.868 1.00 93.19 89 VAL A CA 1
ATOM 690 C C . VAL A 1 89 ? -1.719 -0.581 -3.109 1.00 93.19 89 VAL A C 1
ATOM 692 O O . VAL A 1 89 ? -1.188 -1.691 -3.068 1.00 93.19 89 VAL A O 1
ATOM 695 N N . LEU A 1 90 ? -2.262 -0.066 -4.209 1.00 93.00 90 LEU A N 1
ATOM 696 C CA . LEU A 1 90 ? -2.264 -0.710 -5.516 1.00 93.00 90 LEU A CA 1
ATOM 697 C C . LEU A 1 90 ? -1.291 0.049 -6.424 1.00 93.00 90 LEU A C 1
ATOM 699 O O . LEU A 1 90 ? -1.579 1.182 -6.810 1.00 93.00 90 LEU A O 1
ATOM 703 N N . ASP A 1 91 ? -0.147 -0.552 -6.740 1.00 92.25 91 ASP A N 1
ATOM 704 C CA . ASP A 1 91 ? 0.823 0.038 -7.664 1.00 92.25 91 ASP A CA 1
ATOM 705 C C . ASP A 1 91 ? 0.562 -0.411 -9.102 1.00 92.25 91 ASP A C 1
ATOM 707 O O . ASP A 1 91 ? 0.114 -1.534 -9.350 1.00 92.25 91 ASP A O 1
ATOM 711 N N . GLU A 1 92 ? 0.832 0.497 -10.038 1.00 90.44 92 GLU A N 1
ATOM 712 C CA . GLU A 1 92 ? 0.633 0.304 -11.476 1.00 90.44 92 GLU A CA 1
ATOM 713 C C . GLU A 1 92 ? -0.796 -0.2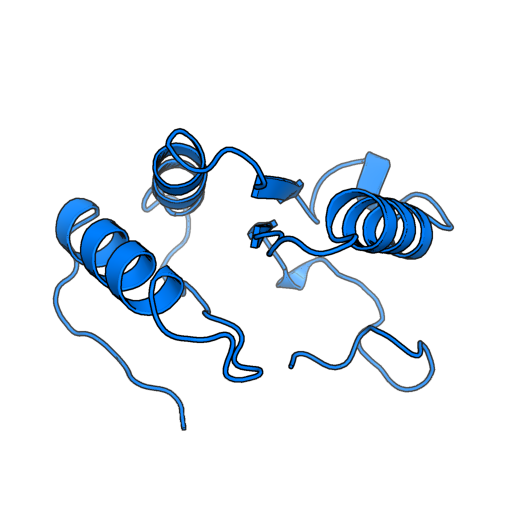03 -11.815 1.00 90.44 92 GLU A C 1
ATOM 715 O O . GLU A 1 92 ? -1.000 -1.080 -12.656 1.00 90.44 92 GLU A O 1
ATOM 720 N N . ILE A 1 93 ? -1.816 0.377 -11.157 1.00 87.94 93 ILE A N 1
ATOM 721 C CA . ILE A 1 93 ? -3.237 -0.028 -11.231 1.00 87.94 93 ILE A CA 1
ATOM 722 C C . ILE A 1 93 ? -3.791 -0.177 -12.653 1.00 87.94 93 ILE A C 1
ATOM 724 O O . ILE A 1 93 ? -4.731 -0.934 -12.884 1.00 87.94 93 ILE A O 1
ATOM 728 N N . GLN A 1 94 ? -3.207 0.520 -13.625 1.00 84.12 94 GLN A N 1
ATOM 729 C CA . GLN A 1 94 ? -3.608 0.424 -15.022 1.00 84.12 94 GLN A CA 1
ATOM 730 C C . GLN A 1 94 ? -3.381 -0.962 -15.655 1.00 84.12 94 GLN A C 1
ATOM 732 O O . GLN A 1 94 ? -3.932 -1.203 -16.723 1.00 84.12 94 GLN A O 1
ATOM 737 N N . TYR A 1 95 ? -2.593 -1.854 -15.038 1.00 84.19 95 TYR A N 1
ATOM 738 C CA . TYR A 1 95 ? -2.433 -3.247 -15.490 1.00 84.19 95 TYR A CA 1
ATOM 739 C C . TYR A 1 95 ? -3.530 -4.188 -14.978 1.00 84.19 95 TYR A C 1
ATOM 741 O O . TYR A 1 95 ? -3.543 -5.364 -15.332 1.00 84.19 95 TYR A O 1
ATOM 749 N N . LEU A 1 96 ? -4.465 -3.698 -14.159 1.00 77.19 96 LEU A N 1
ATOM 750 C CA . LEU A 1 96 ? -5.609 -4.495 -13.735 1.00 77.19 96 LEU A CA 1
ATOM 751 C C . LEU A 1 96 ? -6.574 -4.705 -14.918 1.00 77.19 96 LEU A C 1
ATOM 753 O O . LEU A 1 96 ? -7.479 -3.901 -15.162 1.00 77.19 96 LEU A O 1
ATOM 757 N N . ASP A 1 97 ? -6.387 -5.804 -15.647 1.00 64.12 97 ASP A N 1
ATOM 758 C CA . ASP A 1 97 ? -7.253 -6.199 -16.758 1.00 64.12 97 ASP A CA 1
ATOM 759 C C . ASP A 1 97 ? -8.688 -6.496 -16.278 1.00 64.12 97 ASP A C 1
ATOM 761 O O . ASP A 1 97 ? -8.925 -7.248 -15.327 1.00 64.12 97 ASP A O 1
ATOM 765 N N . GLY A 1 98 ? -9.684 -5.933 -16.973 1.00 53.78 98 GLY A N 1
ATOM 766 C CA . GLY A 1 98 ? -11.098 -6.256 -16.750 1.00 53.78 98 GLY A CA 1
ATOM 767 C C . GLY A 1 98 ? -11.843 -5.393 -15.725 1.00 53.78 98 GLY A C 1
ATOM 768 O O . GLY A 1 98 ? -12.882 -5.831 -15.222 1.00 53.78 98 GLY A O 1
ATOM 769 N N . CYS A 1 99 ? -11.403 -4.155 -15.460 1.00 45.34 99 CYS A N 1
ATOM 770 C CA . CYS A 1 99 ? -12.248 -3.124 -14.833 1.00 45.34 99 CYS A CA 1
ATOM 771 C C . CYS A 1 99 ? -13.369 -2.687 -15.808 1.00 45.34 99 CYS A C 1
ATOM 773 O O . CYS A 1 99 ? -13.392 -1.59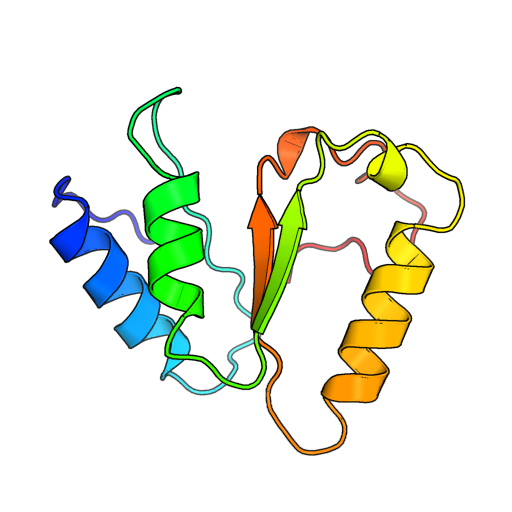0 -16.358 1.00 45.34 99 CYS A O 1
ATOM 775 N N . GLY A 1 100 ? -14.263 -3.630 -16.106 1.00 38.78 100 GLY A N 1
ATOM 776 C CA . GLY A 1 100 ? -15.283 -3.566 -17.139 1.00 38.78 100 GLY A CA 1
ATOM 777 C C . GLY A 1 100 ? -16.350 -4.635 -16.896 1.00 38.78 100 GLY A C 1
ATOM 778 O O . GLY A 1 100 ? -16.194 -5.802 -17.237 1.00 38.78 100 GLY A O 1
ATOM 779 N N . ALA A 1 101 ? -17.459 -4.195 -16.304 1.00 37.16 101 ALA A N 1
ATOM 780 C CA . ALA A 1 101 ? -18.807 -4.762 -16.393 1.00 37.16 101 ALA A CA 1
ATOM 781 C C . ALA A 1 101 ? -19.191 -6.089 -15.699 1.00 37.16 101 ALA A C 1
ATOM 783 O O . ALA A 1 101 ? -20.361 -6.457 -15.827 1.00 37.16 101 ALA A O 1
ATOM 784 N N . ARG A 1 102 ? -18.347 -6.818 -14.944 1.00 39.03 102 ARG A N 1
ATOM 785 C CA . ARG A 1 102 ? -18.873 -8.033 -14.260 1.00 39.03 102 ARG A CA 1
ATOM 786 C C . ARG A 1 102 ? -18.171 -8.570 -13.007 1.00 39.03 102 ARG A C 1
ATOM 788 O O . ARG A 1 102 ? -18.382 -9.732 -12.669 1.00 39.03 102 ARG A O 1
ATOM 795 N N . ARG A 1 103 ? -17.392 -7.762 -12.283 1.00 45.19 103 ARG A N 1
ATOM 796 C CA . ARG A 1 103 ? -16.843 -8.165 -10.973 1.00 45.19 103 ARG A CA 1
ATOM 797 C C . ARG A 1 103 ? -17.374 -7.265 -9.849 1.00 45.19 103 ARG A C 1
ATOM 799 O O . ARG A 1 103 ? -17.018 -6.085 -9.816 1.00 45.19 103 ARG A O 1
ATOM 806 N N . PRO A 1 104 ? -18.226 -7.779 -8.937 1.00 36.19 104 PRO A N 1
ATOM 807 C CA . PRO A 1 104 ? -18.552 -7.063 -7.712 1.00 36.19 104 PRO A CA 1
ATOM 808 C C . PRO A 1 104 ? -17.257 -6.903 -6.904 1.00 36.19 104 PRO A C 1
ATOM 810 O O . PRO A 1 104 ? -16.635 -7.897 -6.541 1.00 36.19 104 PRO A O 1
ATOM 813 N N . GLY A 1 105 ? -16.820 -5.659 -6.695 1.00 43.09 105 GLY A N 1
ATOM 814 C CA . GLY A 1 105 ? -15.577 -5.328 -5.982 1.00 43.09 105 GLY A CA 1
ATOM 815 C C . GLY A 1 105 ? -14.497 -4.618 -6.809 1.00 43.09 105 GLY A C 1
ATOM 816 O O . GLY A 1 105 ? -13.486 -4.234 -6.239 1.00 43.09 105 GLY A O 1
ATOM 817 N N . CYS A 1 106 ? -14.695 -4.405 -8.118 1.00 42.75 106 CYS A N 1
ATOM 818 C CA . CYS A 1 106 ? -13.774 -3.612 -8.960 1.00 42.75 106 CYS A CA 1
ATOM 819 C C . CYS A 1 106 ? -14.262 -2.179 -9.240 1.00 42.75 106 CYS A C 1
ATOM 821 O O . CYS A 1 106 ? -13.712 -1.500 -10.103 1.00 42.75 106 CYS A O 1
ATOM 823 N N . ILE A 1 107 ? -15.300 -1.700 -8.550 1.00 41.88 107 ILE A N 1
ATOM 824 C CA . ILE A 1 107 ? -15.678 -0.287 -8.642 1.00 41.88 107 ILE A CA 1
ATOM 825 C C . ILE A 1 107 ? -14.692 0.472 -7.759 1.00 41.88 107 ILE A C 1
ATOM 827 O O . ILE A 1 107 ? -14.711 0.277 -6.547 1.00 41.88 107 ILE A O 1
ATOM 831 N N . LEU A 1 108 ? -13.826 1.284 -8.376 1.00 36.50 108 LEU A N 1
ATOM 832 C CA . LEU A 1 108 ? -13.033 2.286 -7.666 1.00 36.50 108 LEU A CA 1
ATOM 833 C C . LEU A 1 108 ? -13.988 3.126 -6.797 1.00 36.50 108 LEU A C 1
ATOM 835 O O . LEU A 1 108 ? -14.735 3.946 -7.332 1.00 36.50 108 LEU A O 1
ATOM 839 N N . TRP A 1 109 ? -13.971 2.887 -5.487 1.00 35.16 109 TRP A N 1
ATOM 840 C CA . TRP A 1 109 ? -14.580 3.710 -4.441 1.00 35.16 109 TRP A CA 1
ATOM 841 C C . TRP A 1 109 ? -13.490 4.144 -3.483 1.00 35.16 109 TRP A C 1
ATOM 843 O O . TRP A 1 109 ? -12.822 3.241 -2.934 1.00 35.16 109 TRP A O 1
#

Sequence (109 aa):
MIEYISEHSQNAVSRELLKRLAEPPSGRVQLLLGPRQVGKTTVLLGLMDPIPNAIYRAMDSPEAALAGWWEATWREVTHRAGSETVIVVLDEIQYLDGCGARRPGCILW

Foldseek 3Di:
DDDDDDDPDLVVVLVVVLVVVPDPPPLADDDDDDDPPPCPVVSVVVSCVVPPQEDEDECPDPLVPDPCSVVVVVVVLVVSPPPHDHHYHYHPCVSNPDCDDDDDPSPRD

pLDDT: mean 79.4, std 16.59, range [35.16, 93.94]

Radius of gyration: 14.49 Å; chains: 1; bounding box: 29×38×30 Å

Secondary structure (DSSP, 8-state):
-PPP-----HHHHHHHHHHHHTS---S--------TTSSHHHHHHHHHTT-TTEEEEETTSGGGGSTTHHHHHHHHHHHHHTTSPPEEEEETGGG-TT-SSS-TT-S--